Protein AF-A0A1Y3MY22-F1 (afdb_monomer_lite)

Foldseek 3Di:
DDWDWFQAPVGDTDTDDPPDPDPPPDPPQVRGAHPQRDRQLQVCLLVVPLSSNVVVLVVQVVVVVDDHPQCDATNVGDGNLNSNLVVVPLSSNVSVVVSCVVVVNDHDDPDDPPCPPSVVVSVVVNVVVVD

Sequence (131 aa):
MKTVQLVPYDGFEYTINSNNIFEMNSEYINEIRREDGKSPVLWACFEDVIETVQLFIQYAKKKKNISLKLNEKDNDGNYSILEACTRNNIEIVKLLIEYAEENNIILELNEKEKDLETYQKIFIEYALSIN

Structure (mmCIF, N/CA/C/O backbone):
data_AF-A0A1Y3MY22-F1
#
_entry.id   AF-A0A1Y3MY22-F1
#
loop_
_atom_site.group_PDB
_atom_site.id
_atom_site.type_symbol
_atom_site.label_atom_id
_atom_site.label_alt_id
_atom_site.label_comp_id
_atom_site.label_asym_id
_atom_site.label_entity_id
_atom_site.label_seq_id
_atom_site.pdbx_PDB_ins_code
_atom_site.Cartn_x
_atom_site.Cartn_y
_atom_site.Cartn_z
_atom_site.occupancy
_atom_site.B_iso_or_equiv
_atom_site.auth_seq_id
_atom_site.auth_comp_id
_atom_site.auth_asym_id
_atom_site.auth_atom_id
_atom_site.pdbx_PDB_model_num
ATOM 1 N N . MET A 1 1 ? 22.076 3.206 3.502 1.00 40.72 1 MET A N 1
ATOM 2 C CA . MET A 1 1 ? 20.603 3.233 3.380 1.00 40.72 1 MET A CA 1
ATOM 3 C C . MET A 1 1 ? 20.275 3.780 2.007 1.00 40.72 1 MET A C 1
ATOM 5 O O . MET A 1 1 ? 20.873 4.785 1.644 1.00 40.72 1 MET A O 1
ATOM 9 N N . LYS A 1 2 ? 19.428 3.102 1.222 1.00 35.47 2 LYS A N 1
ATOM 10 C CA . LYS A 1 2 ? 18.975 3.633 -0.070 1.00 35.47 2 LYS A CA 1
ATOM 11 C C . LYS A 1 2 ? 18.090 4.850 0.212 1.00 35.47 2 LYS A C 1
ATOM 13 O O . LYS A 1 2 ? 17.072 4.719 0.879 1.00 35.47 2 LYS A O 1
ATOM 18 N N . THR A 1 3 ? 18.536 6.022 -0.215 1.00 35.25 3 THR A N 1
ATOM 19 C CA . THR A 1 3 ? 17.757 7.262 -0.213 1.00 35.25 3 THR A CA 1
ATOM 20 C C . THR A 1 3 ? 16.917 7.313 -1.476 1.00 35.25 3 THR A C 1
ATOM 22 O O . THR A 1 3 ? 17.396 6.966 -2.555 1.00 35.25 3 THR A O 1
ATOM 25 N N . VAL A 1 4 ? 15.666 7.735 -1.339 1.00 44.41 4 VAL A N 1
ATOM 26 C CA . VAL A 1 4 ? 14.712 7.813 -2.445 1.00 44.41 4 VAL A CA 1
ATOM 27 C C . VAL A 1 4 ? 14.404 9.274 -2.671 1.00 44.41 4 VAL A C 1
ATOM 29 O O . VAL A 1 4 ? 13.900 9.934 -1.769 1.00 44.41 4 VAL A O 1
ATOM 32 N N . GLN A 1 5 ? 14.727 9.757 -3.866 1.00 44.38 5 GLN A N 1
ATOM 33 C CA . GLN A 1 5 ? 14.354 11.087 -4.324 1.00 44.38 5 GLN A CA 1
ATOM 34 C C . GLN A 1 5 ? 12.912 11.032 -4.839 1.00 44.38 5 GLN A C 1
ATOM 36 O O . GLN A 1 5 ? 12.592 10.223 -5.720 1.00 44.38 5 GLN A O 1
ATOM 41 N N . LEU A 1 6 ? 12.038 11.848 -4.253 1.00 46.34 6 LEU A N 1
ATOM 42 C CA . LEU A 1 6 ? 10.711 12.161 -4.779 1.00 46.34 6 LEU A CA 1
ATOM 43 C C . LEU A 1 6 ? 10.746 13.605 -5.286 1.00 46.34 6 LEU A C 1
ATOM 45 O O . LEU A 1 6 ? 11.238 14.486 -4.581 1.00 46.34 6 LEU A O 1
ATOM 49 N N . VAL A 1 7 ? 10.238 13.833 -6.496 1.00 44.47 7 VAL A N 1
ATOM 50 C CA . VAL A 1 7 ? 10.176 15.160 -7.119 1.00 44.47 7 VAL A CA 1
ATOM 51 C C . VAL A 1 7 ? 8.719 15.619 -7.074 1.00 44.47 7 VAL A C 1
ATOM 53 O O . VAL A 1 7 ? 7.902 15.077 -7.812 1.00 44.47 7 VAL A O 1
ATOM 56 N N . PRO A 1 8 ? 8.333 16.553 -6.199 1.00 49.62 8 PRO A N 1
ATOM 57 C CA . PRO A 1 8 ? 6.984 17.081 -6.186 1.00 49.62 8 PRO A CA 1
ATOM 58 C C . PRO A 1 8 ? 6.775 18.073 -7.327 1.00 49.62 8 PRO A C 1
ATOM 60 O O . PRO A 1 8 ? 7.716 18.594 -7.929 1.00 49.62 8 PRO A O 1
ATOM 63 N N . TYR A 1 9 ? 5.502 18.358 -7.579 1.00 37.47 9 TYR A N 1
ATOM 64 C CA . TYR A 1 9 ? 5.027 19.237 -8.645 1.00 37.47 9 TYR A CA 1
ATOM 65 C C . TYR A 1 9 ? 5.532 20.694 -8.522 1.00 37.47 9 TYR A C 1
ATOM 67 O O . TYR A 1 9 ? 5.446 21.460 -9.478 1.00 37.47 9 TYR A O 1
ATOM 75 N N . ASP A 1 10 ? 6.077 21.077 -7.364 1.00 40.88 10 ASP A N 1
ATOM 76 C CA . ASP A 1 10 ? 6.549 22.419 -7.005 1.00 40.88 10 ASP A CA 1
ATOM 77 C C . ASP A 1 10 ? 8.074 22.532 -6.768 1.00 40.88 10 ASP A C 1
ATOM 79 O O . ASP A 1 10 ? 8.566 23.635 -6.526 1.00 40.88 10 ASP A O 1
ATOM 83 N N . GLY A 1 11 ? 8.847 21.445 -6.915 1.00 38.16 11 GLY A N 1
ATOM 84 C CA . GLY A 1 11 ? 10.318 21.498 -6.961 1.00 38.16 11 GLY A CA 1
ATOM 85 C C . GLY A 1 11 ? 11.081 21.379 -5.630 1.00 38.16 11 GLY A C 1
ATOM 86 O O . GLY A 1 11 ? 12.256 21.742 -5.589 1.00 38.16 11 GLY A O 1
ATOM 87 N N . PHE A 1 12 ? 10.475 20.859 -4.557 1.00 39.44 12 PHE A N 1
ATOM 88 C CA . PHE A 1 12 ? 11.172 20.562 -3.290 1.00 39.44 12 PHE A CA 1
ATOM 89 C C . PHE A 1 12 ? 11.627 19.091 -3.184 1.00 39.44 12 PHE A C 1
ATOM 91 O O . PHE A 1 12 ? 10.817 18.185 -3.267 1.00 39.44 12 PHE A O 1
ATOM 98 N N . GLU A 1 13 ? 12.911 18.797 -2.970 1.00 42.03 13 GLU A N 1
ATOM 99 C CA . GLU A 1 13 ? 13.382 17.403 -2.844 1.00 42.03 13 GLU A CA 1
ATOM 100 C C . GLU A 1 13 ? 12.923 16.740 -1.530 1.00 42.03 13 GLU A C 1
ATOM 102 O O . GLU A 1 13 ? 13.396 17.106 -0.457 1.00 42.03 13 GLU A O 1
ATOM 107 N N . TYR A 1 14 ? 12.088 15.695 -1.604 1.00 48.84 14 TYR A N 1
ATOM 108 C CA . TYR A 1 14 ? 11.726 14.888 -0.430 1.00 48.84 14 TYR A CA 1
ATOM 109 C C . TYR A 1 14 ? 12.547 13.595 -0.372 1.00 48.84 14 TYR A C 1
ATOM 111 O O . TYR A 1 14 ? 12.639 12.863 -1.361 1.00 48.84 14 TYR A O 1
ATOM 119 N N . THR A 1 15 ? 13.103 13.277 0.804 1.00 42.06 15 THR A N 1
ATOM 120 C CA . THR A 1 15 ? 13.810 12.011 1.064 1.00 42.06 15 THR A CA 1
ATOM 121 C C . THR A 1 15 ? 13.115 11.215 2.166 1.00 42.06 15 THR A C 1
ATOM 123 O O . THR A 1 15 ? 12.979 11.694 3.290 1.00 42.06 15 THR A O 1
ATOM 126 N N . ILE A 1 16 ? 12.734 9.970 1.872 1.00 49.31 16 ILE A N 1
ATOM 127 C CA . ILE A 1 16 ? 12.230 9.012 2.868 1.00 49.31 16 ILE A CA 1
ATOM 128 C C . ILE A 1 16 ? 13.397 8.114 3.298 1.00 49.31 16 ILE A C 1
ATOM 130 O O . ILE A 1 16 ? 14.041 7.486 2.457 1.00 49.31 16 ILE A O 1
ATOM 134 N N . ASN A 1 17 ? 13.699 8.051 4.599 1.00 47.41 17 ASN A N 1
ATOM 135 C CA . ASN A 1 17 ? 14.607 7.046 5.156 1.00 47.41 17 ASN A CA 1
ATOM 136 C C . ASN A 1 17 ? 14.065 6.466 6.469 1.00 47.41 17 ASN A C 1
ATOM 138 O O . ASN A 1 17 ? 13.226 7.072 7.134 1.00 47.41 17 ASN A O 1
ATOM 142 N N . SER A 1 18 ? 14.579 5.290 6.839 1.00 39.59 18 SER A N 1
ATOM 143 C CA . SER A 1 18 ? 14.087 4.459 7.949 1.00 39.59 18 SER A CA 1
ATOM 144 C C . SER A 1 18 ? 14.131 5.123 9.326 1.00 39.59 18 SER A C 1
ATOM 146 O O . SER A 1 18 ? 13.544 4.598 10.264 1.00 39.59 18 SER A O 1
ATOM 148 N N . ASN A 1 19 ? 14.842 6.243 9.469 1.00 35.62 19 ASN A N 1
ATOM 149 C CA . ASN A 1 19 ? 15.022 6.903 10.753 1.00 35.62 19 ASN A CA 1
ATOM 150 C C . ASN A 1 19 ? 14.298 8.244 10.841 1.00 35.62 19 ASN A C 1
ATOM 152 O O . ASN A 1 19 ? 14.231 8.764 11.948 1.00 35.62 19 ASN A O 1
ATOM 156 N N . ASN A 1 20 ? 13.788 8.813 9.735 1.00 44.00 20 ASN A N 1
ATOM 157 C CA . ASN A 1 20 ? 13.139 10.122 9.747 1.00 44.00 20 ASN A CA 1
ATOM 158 C C . ASN A 1 20 ? 12.231 10.415 8.540 1.00 44.00 20 ASN A C 1
ATOM 160 O O . ASN A 1 20 ? 12.662 10.572 7.401 1.00 44.00 20 ASN A O 1
ATOM 164 N N . ILE A 1 21 ? 10.966 10.628 8.884 1.00 45.47 21 ILE A N 1
ATOM 165 C CA . ILE A 1 21 ? 9.820 11.101 8.102 1.00 45.47 21 ILE A CA 1
ATOM 166 C C . ILE A 1 21 ? 9.837 12.639 7.983 1.00 45.47 21 ILE A C 1
ATOM 168 O O . ILE A 1 21 ? 8.821 13.288 8.232 1.00 45.47 21 ILE A O 1
ATOM 172 N N . PHE A 1 22 ? 10.981 13.297 7.779 1.00 44.72 22 PHE A N 1
ATOM 173 C CA . PHE A 1 22 ? 11.045 14.705 8.212 1.00 44.72 22 PHE A CA 1
ATOM 174 C C . PHE A 1 22 ? 10.267 15.735 7.376 1.00 44.72 22 PHE A C 1
ATOM 176 O O . PHE A 1 22 ? 10.156 16.874 7.818 1.00 44.72 22 PHE A O 1
ATOM 183 N N . GLU A 1 23 ? 9.612 15.361 6.272 1.00 44.44 23 GLU A N 1
ATOM 184 C CA . GLU A 1 23 ? 8.852 16.323 5.456 1.00 44.44 23 GLU A CA 1
ATOM 185 C C . GLU A 1 23 ? 7.452 15.866 5.004 1.00 44.44 23 GLU A C 1
ATOM 187 O O . GLU A 1 23 ? 6.871 16.466 4.106 1.00 44.44 23 GLU A O 1
ATOM 192 N N . MET A 1 24 ? 6.795 14.917 5.687 1.00 49.97 24 MET A N 1
ATOM 193 C CA . MET A 1 24 ? 5.322 14.785 5.564 1.00 49.97 24 MET A CA 1
ATOM 194 C C . MET A 1 24 ? 4.586 15.867 6.373 1.00 49.97 24 MET A C 1
ATOM 196 O O . MET A 1 24 ? 3.641 15.610 7.125 1.00 49.97 24 MET A O 1
ATOM 200 N N . ASN A 1 25 ? 5.049 17.107 6.240 1.00 47.81 25 ASN A N 1
ATOM 201 C CA . ASN A 1 25 ? 4.444 18.284 6.845 1.00 47.81 25 ASN A CA 1
ATOM 202 C C . ASN A 1 25 ? 3.441 18.967 5.910 1.00 47.81 25 ASN A C 1
ATOM 204 O O . ASN A 1 25 ? 3.066 20.111 6.139 1.00 47.81 25 ASN A O 1
ATOM 208 N N . SER A 1 26 ? 2.992 18.280 4.864 1.00 51.62 26 SER A N 1
ATOM 209 C CA . SER A 1 26 ? 1.983 18.810 3.971 1.00 51.62 26 SER A CA 1
ATOM 210 C C . SER A 1 26 ? 0.717 17.974 4.070 1.00 51.62 26 SER A C 1
ATOM 212 O O . SER A 1 26 ? 0.742 16.748 4.178 1.00 51.62 26 SER A O 1
ATOM 214 N N . GLU A 1 27 ? -0.421 18.647 4.010 1.00 60.56 27 GLU A N 1
ATOM 215 C CA . GLU A 1 27 ? -1.757 18.061 3.887 1.00 60.56 27 GLU A CA 1
ATOM 216 C C . GLU A 1 27 ? -1.921 17.264 2.564 1.00 60.56 27 GLU A C 1
ATOM 218 O O . GLU A 1 27 ? -3.005 16.786 2.247 1.00 60.56 27 GLU A O 1
ATOM 223 N N . TYR A 1 28 ? -0.818 17.058 1.830 1.00 67.62 28 TYR A N 1
ATOM 224 C CA . TYR A 1 28 ? -0.711 16.611 0.450 1.00 67.62 28 TYR A CA 1
ATOM 225 C C . TYR A 1 28 ? 0.070 15.290 0.303 1.00 67.62 28 TYR A C 1
ATOM 227 O O . TYR A 1 28 ? 0.682 15.045 -0.735 1.00 67.62 28 TYR A O 1
ATOM 235 N N . ILE A 1 29 ? 0.053 14.393 1.304 1.00 76.69 29 ILE A N 1
ATOM 236 C CA . ILE A 1 29 ? 0.645 13.036 1.177 1.00 76.69 29 ILE A CA 1
ATOM 237 C C . ILE A 1 29 ? 0.143 12.311 -0.083 1.00 76.69 29 ILE A C 1
ATOM 239 O O . ILE A 1 29 ? 0.862 11.549 -0.716 1.00 76.69 29 ILE A O 1
ATOM 243 N N . ASN A 1 30 ? -1.098 12.587 -0.475 1.00 78.75 30 ASN A N 1
ATOM 244 C CA . ASN A 1 30 ? -1.696 12.043 -1.677 1.00 78.75 30 ASN A CA 1
ATOM 245 C C . ASN A 1 30 ? -1.418 12.873 -2.926 1.00 78.75 30 ASN A C 1
ATOM 247 O O . ASN A 1 30 ? -1.928 12.492 -3.959 1.00 78.75 30 ASN A O 1
ATOM 251 N N . GLU A 1 31 ? -0.669 13.969 -2.915 1.00 77.12 31 GLU A N 1
ATOM 252 C CA . GLU A 1 31 ? -0.416 14.782 -4.124 1.00 77.12 31 GLU A CA 1
ATOM 253 C C . GLU A 1 31 ? 1.028 14.668 -4.608 1.00 77.12 31 GLU A C 1
ATOM 255 O O . GLU A 1 31 ? 1.303 14.841 -5.791 1.00 77.12 31 GLU A O 1
ATOM 260 N N . ILE A 1 32 ? 1.951 14.292 -3.722 1.00 74.25 32 ILE A N 1
ATOM 261 C CA . ILE A 1 32 ? 3.341 14.036 -4.099 1.00 74.25 32 ILE A CA 1
ATOM 262 C C . ILE A 1 32 ? 3.383 12.777 -4.971 1.00 74.25 32 ILE A C 1
ATOM 264 O O . ILE A 1 32 ? 2.864 11.723 -4.598 1.00 74.25 32 ILE A O 1
ATOM 268 N N . ARG A 1 33 ? 3.982 12.880 -6.155 1.00 74.75 33 ARG A N 1
ATOM 269 C CA . ARG A 1 33 ? 4.123 11.778 -7.111 1.00 74.75 33 ARG A CA 1
ATOM 270 C C . ARG A 1 33 ? 5.565 11.652 -7.552 1.00 74.75 33 ARG A C 1
ATOM 272 O O . ARG A 1 33 ? 6.299 12.630 -7.583 1.00 74.75 33 ARG A O 1
ATOM 279 N N . ARG A 1 34 ? 5.967 10.435 -7.892 1.00 77.50 34 ARG A N 1
ATOM 280 C CA . ARG A 1 34 ? 7.199 10.189 -8.644 1.00 77.50 34 ARG A CA 1
ATOM 281 C C . ARG A 1 34 ? 7.000 10.549 -10.118 1.00 77.50 34 ARG A C 1
ATOM 283 O O . ARG A 1 34 ? 5.869 10.682 -10.577 1.00 77.50 34 ARG A O 1
ATOM 290 N N . GLU A 1 35 ? 8.095 10.638 -10.871 1.00 79.50 35 GLU A N 1
ATOM 291 C CA . GLU A 1 35 ? 8.053 10.851 -12.329 1.00 79.50 35 GLU A CA 1
ATOM 292 C C . GLU A 1 35 ? 7.234 9.775 -13.065 1.00 79.50 35 GLU A C 1
ATOM 294 O O . GLU A 1 35 ? 6.588 10.056 -14.071 1.00 79.50 35 GLU A O 1
ATOM 299 N N . ASP A 1 36 ? 7.211 8.550 -12.535 1.00 80.69 36 ASP A N 1
ATOM 300 C CA . ASP A 1 36 ? 6.423 7.431 -13.057 1.00 80.69 36 ASP A CA 1
ATOM 301 C C . ASP A 1 36 ? 4.949 7.451 -12.610 1.00 80.69 36 ASP A C 1
ATOM 303 O O . ASP A 1 36 ? 4.198 6.529 -12.916 1.00 80.69 36 ASP A O 1
ATOM 307 N N . GLY A 1 37 ? 4.513 8.494 -11.902 1.00 86.31 37 GLY A N 1
ATOM 308 C CA . GLY A 1 37 ? 3.138 8.649 -11.439 1.00 86.31 37 GLY A CA 1
ATOM 309 C C . GLY A 1 37 ? 2.807 7.858 -10.173 1.00 86.31 37 GLY A C 1
ATOM 310 O O . GLY A 1 37 ? 1.656 7.876 -9.741 1.00 86.31 37 GLY A O 1
ATOM 311 N N . LYS A 1 38 ? 3.773 7.188 -9.526 1.00 86.00 38 LYS A N 1
ATOM 312 C CA . LYS A 1 38 ? 3.493 6.474 -8.273 1.00 86.00 38 LYS A CA 1
ATOM 313 C C . LYS A 1 38 ? 3.196 7.447 -7.131 1.00 86.00 38 LYS A C 1
ATOM 315 O O . LYS A 1 38 ? 3.976 8.366 -6.865 1.00 86.00 38 LYS A O 1
ATOM 320 N N . SER A 1 39 ? 2.080 7.220 -6.434 1.00 88.00 39 SER A N 1
ATOM 321 C CA . SER A 1 39 ? 1.799 7.836 -5.129 1.00 88.00 39 SER A CA 1
ATOM 322 C C . SER A 1 39 ? 2.774 7.311 -4.067 1.00 88.00 39 SER A C 1
ATOM 324 O O . SER A 1 39 ? 3.409 6.274 -4.287 1.00 88.00 39 SER A O 1
ATOM 326 N N . PRO A 1 40 ? 2.916 7.967 -2.900 1.00 85.81 40 PRO A N 1
ATOM 327 C CA . PRO A 1 40 ? 3.882 7.519 -1.903 1.00 85.81 40 PRO A CA 1
ATOM 328 C C . PRO A 1 40 ? 3.561 6.116 -1.385 1.00 85.81 40 PRO A C 1
ATOM 330 O O . PRO A 1 40 ? 4.456 5.278 -1.304 1.00 85.81 40 PRO A O 1
ATOM 333 N N . VAL A 1 41 ? 2.281 5.827 -1.116 1.00 90.69 41 VAL A N 1
ATOM 334 C CA . VAL A 1 41 ? 1.842 4.495 -0.670 1.00 90.69 41 VAL A CA 1
ATOM 335 C C . VAL A 1 41 ? 2.048 3.431 -1.749 1.00 90.69 41 VAL A C 1
ATOM 337 O O . VAL A 1 41 ? 2.553 2.356 -1.434 1.00 90.69 41 VAL A O 1
ATOM 340 N N . LEU A 1 42 ? 1.765 3.745 -3.019 1.00 91.81 42 LEU A N 1
ATOM 341 C CA . LEU A 1 42 ? 2.027 2.838 -4.137 1.00 91.81 42 LEU A CA 1
ATOM 342 C C . LEU A 1 42 ? 3.521 2.538 -4.263 1.00 91.81 42 LEU A C 1
ATOM 344 O O . LEU A 1 42 ? 3.916 1.383 -4.381 1.00 91.81 42 LEU A O 1
ATOM 348 N N . TRP A 1 43 ? 4.363 3.565 -4.181 1.00 87.88 43 TRP A N 1
ATOM 349 C CA . TRP A 1 43 ? 5.807 3.390 -4.234 1.00 87.88 43 TRP A CA 1
ATOM 350 C C . TRP A 1 43 ? 6.331 2.521 -3.078 1.00 87.88 43 TRP A C 1
ATOM 352 O O . TRP A 1 43 ? 7.136 1.626 -3.317 1.00 87.88 43 TRP A O 1
ATOM 362 N N . ALA A 1 44 ? 5.838 2.705 -1.850 1.00 88.44 44 ALA A N 1
ATOM 363 C CA . ALA A 1 44 ? 6.236 1.857 -0.723 1.00 88.44 44 ALA A CA 1
ATOM 364 C C . ALA A 1 44 ? 5.819 0.387 -0.897 1.00 88.44 44 ALA A C 1
ATOM 366 O O . ALA A 1 44 ? 6.572 -0.504 -0.507 1.00 88.44 44 ALA A O 1
ATOM 367 N N . CYS A 1 45 ? 4.661 0.131 -1.515 1.00 91.94 45 CYS A N 1
ATOM 368 C CA . CYS A 1 45 ? 4.244 -1.226 -1.876 1.00 91.94 45 CYS A CA 1
ATOM 369 C C . CYS A 1 45 ? 5.133 -1.803 -2.986 1.00 91.94 45 CYS A C 1
ATOM 371 O O . CYS A 1 45 ? 5.569 -2.946 -2.896 1.00 91.94 45 CYS A O 1
ATOM 373 N N . PHE A 1 46 ? 5.461 -0.997 -4.000 1.00 88.56 46 PHE A N 1
ATOM 374 C CA . PHE A 1 46 ? 6.352 -1.391 -5.090 1.00 88.56 46 PHE A CA 1
ATOM 375 C C . PHE A 1 46 ? 7.765 -1.739 -4.600 1.00 88.56 46 PHE A C 1
ATOM 377 O O . PHE A 1 46 ? 8.354 -2.697 -5.095 1.00 88.56 46 PHE A O 1
ATOM 384 N N . GLU A 1 47 ? 8.317 -0.993 -3.644 1.00 85.81 47 GLU A N 1
ATOM 385 C CA . GLU A 1 47 ? 9.636 -1.274 -3.052 1.00 85.81 47 GLU A CA 1
ATOM 386 C C . GLU A 1 47 ? 9.606 -2.338 -1.953 1.00 85.81 47 GLU A C 1
ATOM 388 O O . GLU A 1 47 ? 10.663 -2.695 -1.433 1.00 85.81 47 GLU A O 1
ATOM 393 N N . ASP A 1 48 ? 8.420 -2.841 -1.604 1.00 87.00 48 ASP A N 1
ATOM 394 C CA . ASP A 1 48 ? 8.230 -3.886 -0.603 1.00 87.00 48 ASP A CA 1
ATOM 395 C C . ASP A 1 48 ? 8.720 -3.495 0.812 1.00 87.00 48 ASP A C 1
ATOM 397 O O . ASP A 1 48 ? 9.304 -4.292 1.545 1.00 87.00 48 ASP A O 1
ATOM 401 N N . VAL A 1 49 ? 8.511 -2.229 1.206 1.00 85.56 49 VAL A N 1
ATOM 402 C CA . VAL A 1 49 ? 8.996 -1.683 2.490 1.00 85.56 49 VAL A CA 1
ATOM 403 C C . VAL A 1 49 ? 7.850 -1.557 3.497 1.00 85.56 49 VAL A C 1
ATOM 405 O O . VAL A 1 49 ? 7.210 -0.504 3.603 1.00 85.56 49 VAL A O 1
ATOM 408 N N . ILE A 1 50 ? 7.616 -2.624 4.269 1.00 87.81 50 ILE A N 1
ATOM 409 C CA . ILE A 1 50 ? 6.532 -2.732 5.267 1.00 87.81 50 ILE A CA 1
ATOM 410 C C . ILE A 1 50 ? 6.519 -1.538 6.227 1.00 87.81 50 ILE A C 1
ATOM 412 O O . ILE A 1 50 ? 5.469 -0.930 6.446 1.00 87.81 50 ILE A O 1
ATOM 416 N N . GLU A 1 51 ? 7.678 -1.152 6.764 1.00 85.88 51 GLU A N 1
ATOM 417 C CA . GLU A 1 51 ? 7.781 -0.074 7.749 1.00 85.88 51 GLU A CA 1
ATOM 418 C C . GLU A 1 51 ? 7.299 1.262 7.172 1.00 85.88 51 GLU A C 1
ATOM 420 O O . GLU A 1 51 ? 6.683 2.058 7.877 1.00 85.88 51 GLU A O 1
ATOM 425 N N . THR A 1 52 ? 7.520 1.497 5.874 1.00 82.94 52 THR A N 1
ATOM 426 C CA . THR A 1 52 ? 7.073 2.721 5.190 1.00 82.94 52 THR A CA 1
ATOM 427 C C . THR A 1 52 ? 5.564 2.693 4.934 1.00 82.94 52 THR A C 1
ATOM 429 O O . THR A 1 52 ? 4.892 3.712 5.096 1.00 82.94 52 THR A O 1
ATOM 432 N N . VAL A 1 53 ? 4.996 1.530 4.604 1.00 90.81 53 VAL A N 1
ATOM 433 C CA . VAL A 1 53 ? 3.538 1.371 4.467 1.00 90.81 53 VAL A CA 1
ATOM 434 C C . VAL A 1 53 ? 2.839 1.621 5.807 1.00 90.81 53 VAL A C 1
ATOM 436 O O . VAL A 1 53 ? 1.912 2.432 5.883 1.00 90.81 53 VAL A O 1
ATOM 439 N N . GLN A 1 54 ? 3.318 0.988 6.884 1.00 89.88 54 GLN A N 1
ATOM 440 C CA . GLN A 1 54 ? 2.798 1.193 8.240 1.00 89.88 54 GLN A CA 1
ATOM 441 C C . GLN A 1 54 ? 2.864 2.663 8.647 1.00 89.88 54 GLN A C 1
ATOM 443 O O . GLN A 1 54 ? 1.925 3.195 9.240 1.00 89.88 54 GLN A O 1
ATOM 448 N N . LEU A 1 55 ? 3.954 3.336 8.293 1.00 85.56 55 LEU A N 1
ATOM 449 C CA . LEU A 1 55 ? 4.144 4.743 8.576 1.00 85.56 55 LEU A CA 1
ATOM 450 C C . LEU A 1 55 ? 3.084 5.634 7.921 1.00 85.56 55 LEU A C 1
ATOM 452 O O . LEU A 1 55 ? 2.497 6.489 8.591 1.00 85.56 55 LEU A O 1
ATOM 456 N N . PHE A 1 56 ? 2.811 5.431 6.630 1.00 87.31 56 PHE A N 1
ATOM 457 C CA . PHE A 1 56 ? 1.774 6.182 5.923 1.00 87.31 56 PHE A CA 1
ATOM 458 C C . PHE A 1 56 ? 0.389 5.931 6.516 1.00 87.31 56 PHE A C 1
ATOM 460 O O . PHE A 1 56 ? -0.374 6.880 6.709 1.00 87.31 56 PHE A O 1
ATOM 467 N N . ILE A 1 57 ? 0.089 4.682 6.880 1.00 91.19 57 ILE A N 1
ATOM 468 C CA . ILE A 1 57 ? -1.155 4.312 7.561 1.00 91.19 57 ILE A CA 1
ATOM 469 C C . ILE A 1 57 ? -1.276 5.034 8.907 1.00 91.19 57 ILE A C 1
ATOM 471 O O . ILE A 1 57 ? -2.288 5.685 9.169 1.00 91.19 57 ILE A O 1
ATOM 475 N N . GLN A 1 58 ? -0.249 4.969 9.758 1.00 88.69 58 GLN A N 1
ATOM 476 C CA . GLN A 1 58 ? -0.250 5.630 11.066 1.00 88.69 58 GLN A CA 1
ATOM 477 C C . GLN A 1 58 ? -0.418 7.144 10.933 1.00 88.69 58 GLN A C 1
ATOM 479 O O . GLN A 1 58 ? -1.164 7.761 11.698 1.00 88.69 58 GLN A O 1
ATOM 484 N N . TYR A 1 59 ? 0.244 7.747 9.945 1.00 84.56 59 TYR A N 1
ATOM 485 C CA . TYR A 1 59 ? 0.108 9.167 9.665 1.00 84.56 59 TYR A CA 1
ATOM 486 C C . TYR A 1 59 ? -1.322 9.534 9.253 1.00 84.56 59 TYR A C 1
ATOM 488 O O . TYR A 1 59 ? -1.902 10.454 9.835 1.00 84.56 59 TYR A O 1
ATOM 496 N N . ALA A 1 60 ? -1.913 8.797 8.308 1.00 87.62 60 ALA A N 1
ATOM 497 C CA . ALA A 1 60 ? -3.283 9.022 7.859 1.00 87.62 60 ALA A CA 1
ATOM 498 C C . ALA A 1 60 ? -4.293 8.830 9.003 1.00 87.62 60 ALA A C 1
ATOM 500 O O . ALA A 1 60 ? -5.124 9.700 9.240 1.00 87.62 60 ALA A O 1
ATOM 501 N N . LYS A 1 61 ? -4.148 7.773 9.815 1.00 88.19 61 LYS A N 1
ATOM 502 C CA . LYS A 1 61 ? -4.978 7.544 11.015 1.00 88.19 61 LYS A CA 1
ATOM 503 C C . LYS A 1 61 ? -4.872 8.695 12.026 1.00 88.19 61 LYS A C 1
ATOM 505 O O . LYS A 1 61 ? -5.867 9.105 12.622 1.00 88.19 61 LYS A O 1
ATOM 510 N N . LYS A 1 62 ? -3.669 9.248 12.225 1.00 85.62 62 LYS A N 1
ATOM 511 C CA . LYS A 1 62 ? -3.437 10.389 13.129 1.00 85.62 62 LYS A CA 1
ATOM 512 C C . LYS A 1 62 ? -4.052 11.687 12.596 1.00 85.62 62 LYS A C 1
ATOM 514 O O . LYS A 1 62 ? -4.492 12.531 13.380 1.00 85.62 62 LYS A O 1
ATOM 519 N N . LYS A 1 63 ? -4.066 11.877 11.276 1.00 81.94 63 LYS A N 1
ATOM 520 C CA . LYS A 1 63 ? -4.581 13.069 10.594 1.00 81.94 63 LYS A CA 1
ATOM 521 C C . LYS A 1 63 ? -5.984 12.787 10.054 1.00 81.94 63 LYS A C 1
ATOM 523 O O . LYS A 1 63 ? -6.138 12.383 8.913 1.00 81.94 63 LYS A O 1
ATOM 528 N N . LYS A 1 64 ? -7.016 13.086 10.851 1.00 70.75 64 LYS A N 1
ATOM 529 C CA . LYS A 1 64 ? -8.439 12.770 10.577 1.00 70.75 64 LYS A CA 1
ATOM 530 C C . LYS A 1 64 ? -8.992 13.123 9.179 1.00 70.75 64 LYS A C 1
ATOM 532 O O . LYS A 1 64 ? -10.032 12.592 8.818 1.00 70.75 64 LYS A O 1
ATOM 537 N N . ASN A 1 65 ? -8.337 13.999 8.415 1.00 80.06 65 ASN A N 1
ATOM 538 C CA . ASN A 1 65 ? -8.775 14.430 7.082 1.00 80.06 65 ASN A CA 1
ATOM 539 C C . ASN A 1 65 ? -7.965 13.801 5.935 1.00 80.06 65 ASN A C 1
ATOM 541 O O . ASN A 1 65 ? -8.075 14.244 4.795 1.00 80.06 65 ASN A O 1
ATOM 545 N N . ILE A 1 66 ? -7.128 12.802 6.220 1.00 84.75 66 ILE A N 1
ATOM 546 C CA . ILE A 1 66 ? -6.291 12.138 5.224 1.00 84.75 66 ILE A CA 1
ATOM 547 C C . ILE A 1 66 ? -6.792 10.714 5.015 1.00 84.75 66 ILE A C 1
ATOM 549 O O . ILE A 1 66 ? -6.731 9.878 5.911 1.00 84.75 66 ILE A O 1
ATOM 553 N N . SER A 1 67 ? -7.227 10.438 3.790 1.00 90.62 67 SER A N 1
ATOM 554 C CA . SER A 1 67 ? -7.515 9.091 3.298 1.00 90.62 67 SER A CA 1
ATOM 555 C C . SER A 1 67 ? -6.455 8.726 2.272 1.00 90.62 67 SER A C 1
ATOM 557 O O . SER A 1 67 ? -6.366 9.408 1.250 1.00 90.62 67 SER A O 1
ATOM 559 N N . LEU A 1 68 ? -5.660 7.680 2.509 1.00 91.81 68 LEU A N 1
ATOM 560 C CA . LEU A 1 68 ? -4.680 7.216 1.519 1.00 91.81 68 LEU A CA 1
ATOM 561 C C . LEU A 1 68 ? -5.382 6.822 0.215 1.00 91.81 68 LEU A C 1
ATOM 563 O O . LEU A 1 68 ? -6.422 6.161 0.225 1.00 91.81 68 LEU A O 1
ATOM 567 N N . LYS A 1 69 ? -4.809 7.223 -0.919 1.00 92.00 69 LYS A N 1
ATOM 568 C CA . LYS A 1 69 ? -5.348 6.917 -2.248 1.00 92.00 69 LYS A CA 1
ATOM 569 C C . LYS A 1 69 ? -4.862 5.554 -2.744 1.00 92.00 69 LYS A C 1
ATOM 571 O O . LYS A 1 69 ? -3.965 5.460 -3.575 1.00 92.00 69 LYS A O 1
ATOM 576 N N . LEU A 1 70 ? -5.452 4.488 -2.205 1.00 93.69 70 LEU A N 1
ATOM 577 C CA . LEU A 1 70 ? -4.989 3.115 -2.450 1.00 93.69 70 LEU A CA 1
ATOM 578 C C . LEU A 1 70 ? -5.218 2.614 -3.887 1.00 93.69 70 LEU A C 1
ATOM 580 O O . LEU A 1 70 ? -4.396 1.844 -4.387 1.00 93.69 70 LEU A O 1
ATOM 584 N N . ASN A 1 71 ? -6.281 3.087 -4.547 1.00 92.50 71 ASN A N 1
ATOM 585 C CA . ASN A 1 71 ? -6.649 2.704 -5.920 1.00 92.50 71 ASN A CA 1
ATOM 586 C C . ASN A 1 71 ? -6.078 3.635 -6.994 1.00 92.50 71 ASN A C 1
ATOM 588 O O . ASN A 1 71 ? -6.333 3.433 -8.180 1.00 92.50 71 ASN A O 1
ATOM 592 N N . GLU A 1 72 ? -5.363 4.693 -6.608 1.00 91.62 72 GLU A N 1
ATOM 593 C CA . GLU A 1 72 ? -4.751 5.553 -7.612 1.00 91.62 72 GLU A CA 1
ATOM 594 C C . GLU A 1 72 ? -3.665 4.805 -8.366 1.00 91.62 72 GLU A C 1
ATOM 596 O O . GLU A 1 72 ? -2.868 4.060 -7.787 1.00 91.62 72 GLU A O 1
ATOM 601 N N . LYS A 1 73 ? -3.675 5.028 -9.678 1.00 90.88 73 LYS A N 1
ATOM 602 C CA . LYS A 1 73 ? -2.838 4.320 -10.627 1.00 90.88 73 LYS A CA 1
ATOM 603 C C . LYS A 1 73 ? -1.640 5.173 -11.011 1.00 90.88 73 LYS A C 1
ATOM 605 O O . LYS A 1 73 ? -1.776 6.385 -11.176 1.00 90.88 73 LYS A O 1
ATOM 610 N N . ASP A 1 74 ? -0.490 4.531 -11.156 1.00 90.62 74 ASP A N 1
ATOM 611 C CA . ASP A 1 74 ? 0.675 5.144 -11.787 1.00 90.62 74 ASP A CA 1
ATOM 612 C C . ASP A 1 74 ? 0.528 5.206 -13.318 1.00 90.62 74 ASP A C 1
ATOM 614 O O . ASP A 1 74 ? -0.498 4.805 -13.879 1.00 90.62 74 ASP A O 1
ATOM 618 N N . ASN A 1 75 ? 1.557 5.706 -14.007 1.00 92.25 75 ASN A N 1
ATOM 619 C CA . ASN A 1 75 ? 1.542 5.859 -15.465 1.00 92.25 75 ASN A CA 1
ATOM 620 C C . ASN A 1 75 ? 1.412 4.519 -16.210 1.00 92.25 75 ASN A C 1
ATOM 622 O O . ASN A 1 75 ? 0.960 4.498 -17.355 1.00 92.25 75 ASN A O 1
ATOM 626 N N . ASP A 1 76 ? 1.777 3.408 -15.567 1.00 89.38 76 ASP A N 1
ATOM 627 C CA . ASP A 1 76 ? 1.648 2.065 -16.123 1.00 89.38 76 ASP A CA 1
ATOM 628 C C . ASP A 1 76 ? 0.285 1.437 -15.805 1.00 89.38 76 ASP A C 1
ATOM 630 O O . ASP A 1 76 ? -0.032 0.361 -16.318 1.00 89.38 76 ASP A O 1
ATOM 634 N N . GLY A 1 77 ? -0.541 2.067 -14.966 1.00 89.44 77 GLY A N 1
ATOM 635 C CA . GLY A 1 77 ? -1.824 1.540 -14.507 1.00 89.44 77 GLY A CA 1
ATOM 636 C C . GLY A 1 77 ? -1.726 0.628 -13.277 1.00 89.44 77 GLY A C 1
ATOM 637 O O . GLY A 1 77 ? -2.657 -0.136 -13.024 1.00 89.44 77 GLY A O 1
ATOM 638 N N . ASN A 1 78 ? -0.595 0.609 -12.565 1.00 88.69 78 ASN A N 1
ATOM 639 C CA . ASN A 1 78 ? -0.415 -0.159 -11.328 1.00 88.69 78 ASN A CA 1
ATOM 640 C C . ASN A 1 78 ? -0.923 0.618 -10.113 1.00 88.69 78 ASN A C 1
ATOM 642 O O . ASN A 1 78 ? -0.907 1.842 -10.114 1.00 88.69 78 ASN A O 1
ATOM 646 N N . TYR A 1 79 ? -1.344 -0.090 -9.067 1.00 91.50 79 TYR A N 1
ATOM 647 C CA . TYR A 1 79 ? -1.910 0.482 -7.840 1.00 91.50 79 TYR A CA 1
ATOM 648 C C . TYR A 1 79 ? -1.515 -0.360 -6.616 1.00 91.50 79 TYR A C 1
ATOM 650 O O . TYR A 1 79 ? -0.973 -1.457 -6.755 1.00 91.50 79 TYR A O 1
ATOM 658 N N . SER A 1 80 ? -1.732 0.175 -5.408 1.00 93.44 80 SER A N 1
ATOM 659 C CA . SER A 1 80 ? -0.980 -0.240 -4.205 1.00 93.44 80 SER A CA 1
ATOM 660 C C . SER A 1 80 ? -1.118 -1.726 -3.883 1.00 93.44 80 SER A C 1
ATOM 662 O O . SER A 1 80 ? -0.119 -2.409 -3.666 1.00 93.44 80 SER A O 1
ATOM 664 N N . ILE A 1 81 ? -2.352 -2.242 -3.890 1.00 90.81 81 ILE A N 1
ATOM 665 C CA . ILE A 1 81 ? -2.594 -3.650 -3.566 1.00 90.81 81 ILE A CA 1
ATOM 666 C C . ILE A 1 81 ? -2.148 -4.591 -4.689 1.00 90.81 81 ILE A C 1
ATOM 668 O O . ILE A 1 81 ? -1.665 -5.674 -4.385 1.00 90.81 81 ILE A O 1
ATOM 672 N N . LEU A 1 82 ? -2.220 -4.180 -5.963 1.00 87.75 82 LEU A N 1
ATOM 673 C CA . LEU A 1 82 ? -1.649 -4.970 -7.058 1.00 87.75 82 LEU A CA 1
ATOM 674 C C . LEU A 1 82 ? -0.137 -5.132 -6.871 1.00 87.75 82 LEU A C 1
ATOM 676 O O . LEU A 1 82 ? 0.347 -6.251 -6.966 1.00 87.75 82 LEU A O 1
ATOM 680 N N . GLU A 1 83 ? 0.595 -4.063 -6.550 1.00 89.38 83 GLU A N 1
ATOM 681 C CA . GLU A 1 83 ? 2.046 -4.159 -6.323 1.00 89.38 83 GLU A CA 1
ATOM 682 C C . GLU A 1 83 ? 2.397 -4.993 -5.085 1.00 89.38 83 GLU A C 1
ATOM 684 O O . GLU A 1 83 ? 3.284 -5.841 -5.128 1.00 89.38 83 GLU A O 1
ATOM 689 N N . ALA A 1 84 ? 1.664 -4.829 -3.981 1.00 90.00 84 ALA A N 1
ATOM 690 C CA . ALA A 1 84 ? 1.851 -5.686 -2.810 1.00 90.00 84 ALA A CA 1
ATOM 691 C C . ALA A 1 84 ? 1.631 -7.172 -3.158 1.00 90.00 84 ALA A C 1
ATOM 693 O O . ALA A 1 84 ? 2.363 -8.053 -2.694 1.00 90.00 84 ALA A O 1
ATOM 694 N N . CYS A 1 85 ? 0.655 -7.442 -4.030 1.00 86.31 85 CYS A N 1
ATOM 695 C CA . CYS A 1 85 ? 0.382 -8.777 -4.527 1.00 86.31 85 CYS A CA 1
ATOM 696 C C . CYS A 1 85 ? 1.487 -9.304 -5.461 1.00 86.31 85 CYS A C 1
ATOM 698 O O . CYS A 1 85 ? 1.964 -10.422 -5.288 1.00 86.31 85 CYS A O 1
ATOM 700 N N . THR A 1 86 ? 1.960 -8.527 -6.434 1.00 84.88 86 THR A N 1
ATOM 701 C CA . THR A 1 86 ? 3.038 -8.973 -7.341 1.00 84.88 86 THR A CA 1
ATOM 702 C C . THR A 1 86 ? 4.338 -9.278 -6.594 1.00 84.88 86 THR A C 1
ATOM 704 O O . THR A 1 86 ? 5.109 -10.138 -7.021 1.00 84.88 86 THR A O 1
ATOM 707 N N . ARG A 1 87 ? 4.562 -8.635 -5.442 1.00 86.06 87 ARG A N 1
ATOM 708 C CA . ARG A 1 87 ? 5.683 -8.909 -4.530 1.00 86.06 87 ARG A CA 1
ATOM 709 C C . ARG A 1 87 ? 5.491 -10.137 -3.633 1.00 86.06 87 ARG A C 1
ATOM 711 O O . ARG A 1 87 ? 6.447 -10.556 -2.990 1.00 86.06 87 ARG A O 1
ATOM 718 N N . ASN A 1 88 ? 4.298 -10.739 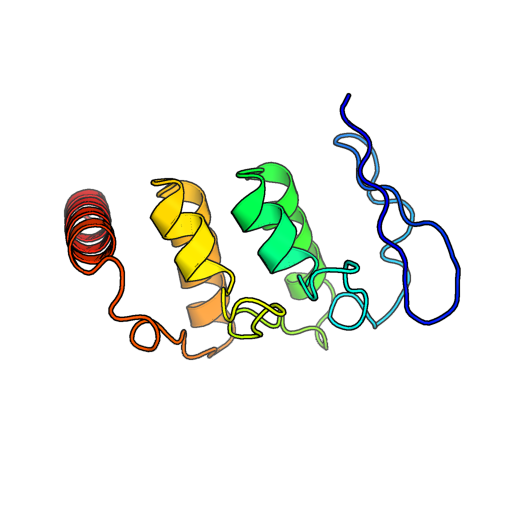-3.597 1.00 85.19 88 ASN A N 1
ATOM 719 C CA . ASN A 1 88 ? 3.937 -11.825 -2.675 1.00 85.19 88 ASN A CA 1
ATOM 720 C C . ASN A 1 88 ? 4.136 -11.436 -1.192 1.00 85.19 88 ASN A C 1
ATOM 722 O O . ASN A 1 88 ? 4.436 -12.294 -0.357 1.00 85.19 88 ASN A O 1
ATOM 726 N N . ASN A 1 89 ? 3.974 -10.149 -0.853 1.00 87.81 89 ASN A N 1
ATOM 727 C CA . ASN A 1 89 ? 4.081 -9.676 0.526 1.00 87.81 89 ASN A CA 1
ATOM 728 C C . ASN A 1 89 ? 2.701 -9.623 1.190 1.00 87.81 89 ASN A C 1
ATOM 730 O O . ASN A 1 89 ? 1.987 -8.618 1.155 1.00 87.81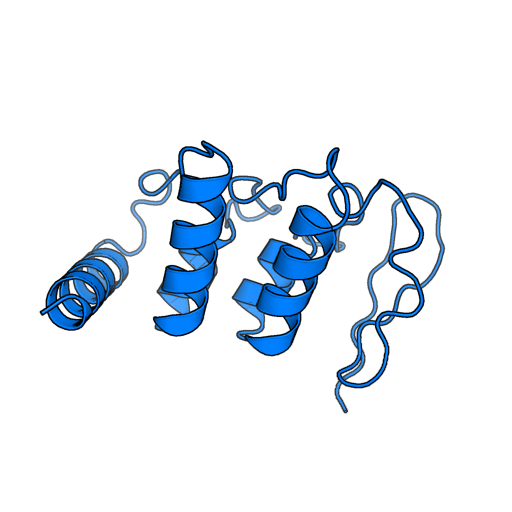 89 ASN A O 1
ATOM 734 N N . ILE A 1 90 ? 2.347 -10.735 1.835 1.00 87.75 90 ILE A N 1
ATOM 735 C CA . ILE A 1 90 ? 1.072 -10.911 2.541 1.00 87.75 90 ILE A CA 1
ATOM 736 C C . ILE A 1 90 ? 0.890 -9.867 3.652 1.00 87.75 90 ILE A C 1
ATOM 738 O O . ILE A 1 90 ? -0.235 -9.446 3.915 1.00 87.75 90 ILE A O 1
ATOM 742 N N . GLU A 1 91 ? 1.966 -9.443 4.315 1.00 92.88 91 GLU A N 1
ATOM 743 C CA . GLU A 1 91 ? 1.877 -8.486 5.420 1.00 92.88 91 GLU A CA 1
ATOM 744 C C . GLU A 1 91 ? 1.448 -7.102 4.925 1.00 92.88 91 GLU A C 1
ATOM 746 O O . GLU A 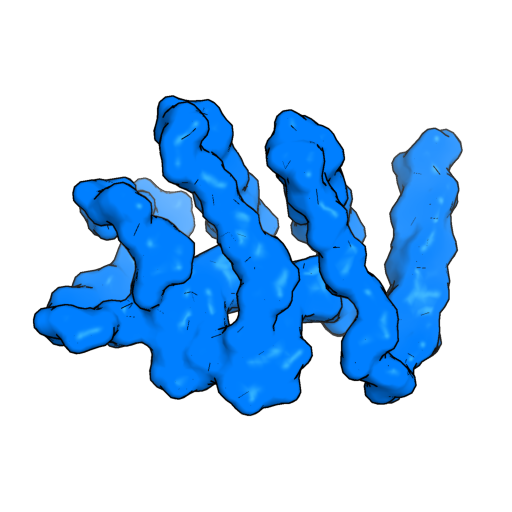1 91 ? 0.526 -6.511 5.488 1.00 92.88 91 GLU A O 1
ATOM 751 N N . ILE A 1 92 ? 2.021 -6.621 3.817 1.00 93.56 92 ILE A N 1
ATOM 752 C CA . ILE A 1 92 ? 1.572 -5.372 3.183 1.00 93.56 92 ILE A CA 1
ATOM 753 C C . ILE A 1 92 ? 0.123 -5.505 2.704 1.00 93.56 92 ILE A C 1
ATOM 755 O O . ILE A 1 92 ? -0.676 -4.601 2.944 1.00 93.56 92 ILE A O 1
ATOM 759 N N . VAL A 1 93 ? -0.249 -6.630 2.083 1.00 92.19 93 VAL A N 1
ATOM 760 C CA . VAL A 1 93 ? -1.636 -6.870 1.641 1.00 92.19 93 VAL A CA 1
ATOM 761 C C . VAL A 1 93 ? -2.615 -6.766 2.815 1.00 92.19 93 VAL A C 1
ATOM 763 O O . VAL A 1 93 ? -3.624 -6.069 2.702 1.00 92.19 93 VAL A O 1
ATOM 766 N N . LYS A 1 94 ? -2.299 -7.384 3.961 1.00 92.50 94 LYS A N 1
ATOM 767 C CA . LYS A 1 94 ? -3.113 -7.294 5.183 1.00 92.50 94 LYS A CA 1
ATOM 768 C C . LYS A 1 94 ? -3.251 -5.857 5.672 1.00 92.50 94 LYS A C 1
ATOM 770 O O . LYS A 1 94 ? -4.371 -5.400 5.873 1.00 92.50 94 LYS A O 1
ATOM 775 N N . LEU A 1 95 ? -2.141 -5.125 5.774 1.00 96.00 95 LEU A N 1
ATOM 776 C CA . LEU A 1 95 ? -2.148 -3.724 6.204 1.00 96.00 95 LEU A CA 1
ATOM 777 C C . LEU A 1 95 ? -3.035 -2.840 5.313 1.00 96.00 95 LEU A C 1
ATOM 779 O O . LEU A 1 95 ? -3.756 -1.979 5.819 1.00 96.00 95 LEU A O 1
ATOM 783 N N . LEU A 1 96 ? -2.991 -3.044 3.992 1.00 95.31 96 LEU A N 1
ATOM 784 C CA . LEU A 1 96 ? -3.809 -2.288 3.044 1.00 95.31 96 LEU A CA 1
ATOM 785 C C . LEU A 1 96 ? -5.299 -2.636 3.151 1.00 95.31 96 LEU A C 1
ATOM 787 O O . LEU A 1 96 ? -6.121 -1.721 3.105 1.00 95.31 96 LEU A O 1
ATOM 791 N N . ILE A 1 97 ? -5.646 -3.920 3.306 1.00 93.38 97 ILE A N 1
ATOM 792 C CA . ILE A 1 97 ? -7.035 -4.375 3.490 1.00 93.38 97 ILE A CA 1
ATOM 793 C C . ILE A 1 97 ? -7.602 -3.827 4.798 1.00 93.38 97 ILE A C 1
ATOM 795 O O . ILE A 1 97 ? -8.641 -3.177 4.774 1.00 93.38 97 ILE A O 1
ATOM 799 N N . GLU A 1 98 ? -6.896 -4.009 5.914 1.00 95.19 98 GLU A N 1
ATOM 800 C CA . GLU A 1 98 ? -7.330 -3.523 7.229 1.00 95.19 98 GLU A CA 1
ATOM 801 C C . GLU A 1 98 ? -7.546 -2.006 7.214 1.00 95.19 98 GLU A C 1
ATOM 803 O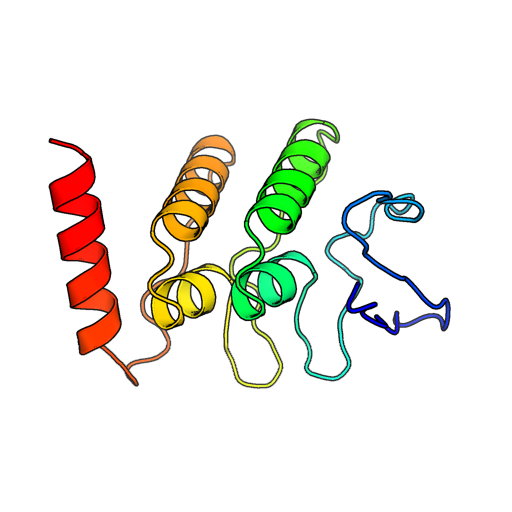 O . GLU A 1 98 ? -8.580 -1.504 7.656 1.00 95.19 98 GLU A O 1
ATOM 808 N N . TYR A 1 99 ? -6.601 -1.252 6.641 1.00 95.56 99 TYR A N 1
ATOM 809 C CA . TYR A 1 99 ? -6.762 0.192 6.506 1.00 95.56 99 TYR A CA 1
ATOM 810 C C . TYR A 1 99 ? -7.964 0.559 5.627 1.00 95.56 99 TYR A C 1
ATOM 812 O O . TYR A 1 99 ? -8.693 1.499 5.953 1.00 95.56 99 TYR A O 1
ATOM 820 N N . ALA A 1 100 ? -8.178 -0.153 4.519 1.00 95.00 100 ALA A N 1
ATOM 821 C CA . ALA A 1 100 ? -9.300 0.096 3.627 1.00 95.00 100 ALA A CA 1
ATOM 822 C C . ALA A 1 100 ? -10.646 -0.176 4.312 1.00 95.00 100 ALA A C 1
ATOM 824 O O . ALA A 1 100 ? -11.539 0.667 4.235 1.00 95.00 100 ALA A O 1
ATOM 825 N N . GLU A 1 101 ? -10.770 -1.287 5.039 1.00 94.19 101 GLU A N 1
ATOM 826 C CA . GLU A 1 101 ? -11.964 -1.643 5.812 1.00 94.19 101 GLU A CA 1
ATOM 827 C C . GLU A 1 101 ? -12.277 -0.594 6.883 1.00 94.19 101 GLU A C 1
ATOM 829 O O . GLU A 1 101 ? -13.393 -0.075 6.937 1.00 94.19 101 GLU A O 1
ATOM 834 N N . GLU A 1 102 ? -11.281 -0.203 7.683 1.00 94.69 102 GLU A N 1
ATOM 835 C CA . GLU A 1 102 ? -11.444 0.821 8.721 1.00 94.69 102 GLU A CA 1
ATOM 836 C C . GLU A 1 102 ? -11.891 2.183 8.161 1.00 94.69 102 GLU A C 1
ATOM 838 O O . GLU A 1 102 ? -12.574 2.946 8.848 1.00 94.69 102 GLU A O 1
ATOM 843 N N . ASN A 1 103 ? -11.504 2.503 6.921 1.00 93.88 103 ASN A N 1
ATOM 844 C CA . ASN A 1 103 ? -11.773 3.793 6.280 1.00 93.88 103 ASN A CA 1
ATOM 845 C C . ASN A 1 103 ? -12.861 3.721 5.195 1.00 93.88 103 ASN A C 1
ATOM 847 O O . ASN A 1 103 ? -13.088 4.711 4.500 1.00 93.88 103 ASN A O 1
ATOM 851 N N . ASN A 1 104 ? -13.571 2.593 5.073 1.00 94.31 104 ASN A N 1
ATOM 852 C CA . ASN A 1 104 ? -14.611 2.352 4.065 1.00 94.31 104 ASN A CA 1
ATOM 853 C C . ASN A 1 104 ? -14.139 2.601 2.616 1.00 94.31 104 ASN A C 1
ATOM 855 O O . ASN A 1 104 ? -14.881 3.126 1.782 1.00 94.31 104 ASN A O 1
ATOM 859 N N . ILE A 1 105 ? -12.892 2.240 2.312 1.00 93.44 105 ILE A N 1
ATOM 860 C CA . ILE A 1 105 ? -12.313 2.302 0.969 1.00 93.44 105 ILE A CA 1
ATOM 861 C C . ILE A 1 105 ? -12.590 0.968 0.273 1.00 93.44 105 ILE A C 1
ATOM 863 O O . ILE A 1 105 ? -12.205 -0.091 0.759 1.00 93.44 105 ILE A O 1
ATOM 867 N N . ILE A 1 106 ? -13.231 1.008 -0.893 1.00 91.06 106 ILE A N 1
ATOM 868 C CA . ILE A 1 106 ? -13.410 -0.180 -1.736 1.00 91.06 106 ILE A CA 1
ATOM 869 C C . ILE A 1 106 ? -12.136 -0.358 -2.558 1.00 91.06 106 ILE A C 1
ATOM 871 O O . ILE A 1 106 ? -11.827 0.505 -3.374 1.00 91.06 106 ILE A O 1
ATOM 875 N N . LEU A 1 107 ? -11.403 -1.451 -2.357 1.00 88.69 107 LEU A N 1
ATOM 876 C CA . LEU A 1 107 ? -10.194 -1.745 -3.127 1.00 88.69 107 LEU A CA 1
ATOM 877 C C . LEU A 1 107 ? -10.549 -2.283 -4.517 1.00 88.69 107 LEU A C 1
ATOM 879 O O . LEU A 1 107 ? -11.316 -3.237 -4.654 1.00 88.69 107 LEU A O 1
ATOM 883 N N . GLU A 1 108 ? -9.975 -1.679 -5.553 1.00 83.19 108 GLU A N 1
ATOM 884 C CA . GLU A 1 108 ? -10.053 -2.201 -6.919 1.00 83.19 108 GLU A CA 1
ATOM 885 C C . GLU A 1 108 ? -9.092 -3.386 -7.052 1.00 83.19 108 GLU A C 1
ATOM 887 O O . GLU A 1 108 ? -7.921 -3.248 -6.733 1.00 83.19 108 GLU A O 1
ATOM 892 N N . LEU A 1 109 ? -9.567 -4.557 -7.492 1.00 72.81 109 LEU A N 1
ATOM 893 C CA . LEU A 1 109 ? -8.735 -5.769 -7.628 1.00 72.81 109 LEU A CA 1
ATOM 894 C C . LEU A 1 109 ? -8.731 -6.367 -9.042 1.00 72.81 109 LEU A C 1
ATOM 896 O O . LEU A 1 109 ? -7.959 -7.277 -9.321 1.00 72.81 109 LEU A O 1
ATOM 900 N N . ASN A 1 110 ? -9.577 -5.859 -9.943 1.00 63.16 110 ASN A N 1
ATOM 901 C CA . ASN A 1 110 ? -9.981 -6.589 -11.151 1.00 63.16 110 ASN A CA 1
ATOM 902 C C . ASN A 1 110 ? -9.571 -5.928 -12.478 1.00 63.16 110 ASN A C 1
ATOM 904 O O . ASN A 1 110 ? -10.022 -6.368 -13.529 1.00 63.16 110 ASN A O 1
ATOM 908 N N . GLU A 1 111 ? -8.763 -4.864 -12.473 1.00 58.97 111 GLU A N 1
ATOM 909 C CA . GLU A 1 111 ? -8.553 -4.078 -13.702 1.00 58.97 111 GLU A CA 1
ATOM 910 C C . GLU A 1 111 ? -7.386 -4.519 -14.595 1.00 58.97 111 GLU A C 1
ATOM 912 O O . GLU A 1 111 ? -7.377 -4.197 -15.782 1.00 58.97 111 GLU A O 1
ATOM 917 N N . LYS A 1 112 ? -6.416 -5.283 -14.082 1.00 57.53 112 LYS A N 1
ATOM 918 C CA . LYS A 1 112 ? -5.343 -5.846 -14.911 1.00 57.53 112 LYS A CA 1
ATOM 919 C C . LYS A 1 112 ? -5.446 -7.363 -14.933 1.00 57.53 112 LYS A C 1
ATOM 921 O O . LYS A 1 112 ? -4.930 -8.041 -14.056 1.00 57.53 112 LYS A O 1
ATOM 926 N N . GLU A 1 113 ? -6.033 -7.888 -16.006 1.00 53.16 113 GLU A N 1
ATOM 927 C CA . GLU A 1 113 ? -6.086 -9.322 -16.339 1.00 53.16 113 GLU A CA 1
ATOM 928 C C . GLU A 1 113 ? -4.704 -9.992 -16.498 1.00 53.16 113 GLU A C 1
ATOM 930 O O . GLU A 1 113 ? -4.636 -11.187 -16.775 1.00 53.16 113 GLU A O 1
ATOM 935 N N . LYS A 1 114 ? -3.588 -9.259 -16.362 1.00 54.09 114 LYS A N 1
ATOM 936 C CA . LYS A 1 114 ? -2.279 -9.758 -16.795 1.00 54.09 114 LYS A CA 1
ATOM 937 C C . LYS A 1 114 ? -1.701 -10.893 -15.948 1.00 54.09 114 LYS A C 1
ATOM 939 O O . LYS A 1 114 ? -0.998 -11.697 -16.537 1.00 54.09 114 LYS A O 1
ATOM 944 N N . ASP A 1 115 ? -2.043 -11.021 -14.662 1.00 56.88 115 ASP A N 1
ATOM 945 C CA . ASP A 1 115 ? -1.511 -12.094 -13.800 1.00 56.88 115 ASP A CA 1
ATOM 946 C C . ASP A 1 115 ? -2.573 -12.654 -12.834 1.00 56.88 115 ASP A C 1
ATOM 948 O O . ASP A 1 115 ? -2.472 -12.548 -11.610 1.00 56.88 115 ASP A O 1
ATOM 952 N N . LEU A 1 116 ? -3.619 -13.278 -13.388 1.00 55.88 116 LEU A N 1
ATOM 953 C CA . LEU A 1 116 ? -4.667 -13.975 -12.620 1.00 55.88 116 LEU A CA 1
ATOM 954 C C . LEU A 1 116 ? -4.087 -15.035 -11.655 1.00 55.88 116 LEU A C 1
ATOM 956 O O . LEU A 1 116 ? -4.646 -15.281 -10.587 1.00 55.88 116 LEU A O 1
ATOM 960 N N . GLU A 1 117 ? -2.951 -15.637 -12.016 1.00 60.50 117 GLU A N 1
ATOM 961 C CA . GLU A 1 117 ? -2.250 -16.664 -11.235 1.00 60.50 117 GLU A CA 1
ATOM 962 C C . GLU A 1 117 ? -1.694 -16.113 -9.908 1.00 60.50 117 GLU A C 1
ATOM 964 O O . GLU A 1 117 ? -1.850 -16.734 -8.854 1.00 60.50 117 GLU A O 1
ATOM 969 N N . THR A 1 118 ? -1.133 -14.902 -9.928 1.00 59.28 118 THR A N 1
ATOM 970 C CA . THR A 1 118 ? -0.595 -14.229 -8.736 1.00 59.28 118 THR A CA 1
ATOM 971 C C . THR A 1 118 ? -1.711 -13.819 -7.773 1.00 59.28 118 THR A C 1
ATOM 973 O O . THR A 1 118 ? -1.610 -14.056 -6.567 1.00 59.28 118 THR A O 1
ATOM 976 N N . TYR A 1 119 ? -2.819 -13.280 -8.299 1.00 63.28 119 TYR A N 1
ATOM 977 C CA . TYR A 1 119 ? -4.003 -12.954 -7.496 1.00 63.28 119 TYR A CA 1
ATOM 978 C C . TYR A 1 119 ? -4.594 -14.186 -6.817 1.00 63.28 119 TYR A C 1
ATOM 980 O O . TYR A 1 119 ? -4.869 -14.154 -5.619 1.00 63.28 119 TYR A O 1
ATOM 988 N N . GLN A 1 120 ? -4.774 -15.277 -7.566 1.00 63.38 120 GLN A N 1
ATOM 989 C CA . GLN A 1 120 ? -5.311 -16.523 -7.021 1.00 63.38 120 GLN A CA 1
ATOM 990 C C . GLN A 1 120 ? -4.443 -17.046 -5.880 1.00 63.38 120 GLN A C 1
ATOM 992 O O . GLN A 1 120 ? -4.972 -17.423 -4.836 1.00 63.38 120 GLN A O 1
ATOM 997 N N . LYS A 1 121 ? -3.118 -17.008 -6.040 1.00 64.50 121 LYS A N 1
ATOM 998 C CA . LYS A 1 121 ? -2.189 -17.472 -5.012 1.00 64.50 121 LYS A CA 1
ATOM 999 C C . LYS A 1 121 ? -2.298 -16.661 -3.718 1.00 64.50 121 LYS A C 1
ATOM 1001 O O . LYS A 1 121 ? -2.378 -17.253 -2.647 1.00 64.50 121 LYS A O 1
ATOM 1006 N N . ILE A 1 122 ? -2.389 -15.336 -3.802 1.00 62.38 122 ILE A N 1
ATOM 1007 C CA . ILE A 1 122 ? -2.493 -14.482 -2.609 1.00 62.38 122 ILE A CA 1
ATOM 1008 C C . ILE A 1 122 ? -3.865 -14.541 -1.962 1.00 62.38 122 ILE A C 1
ATOM 1010 O O . ILE A 1 122 ? -3.941 -14.564 -0.739 1.00 62.38 122 ILE A O 1
ATOM 1014 N N . PHE A 1 123 ? -4.948 -14.619 -2.736 1.00 66.12 123 PHE A N 1
ATOM 1015 C CA . PHE A 1 123 ? -6.271 -14.870 -2.165 1.00 66.12 123 PHE A CA 1
ATOM 1016 C C . PHE A 1 123 ? -6.305 -16.199 -1.401 1.00 66.12 123 PHE A C 1
ATOM 1018 O O . PHE A 1 123 ? -6.882 -16.259 -0.316 1.00 66.12 123 PHE A O 1
ATOM 1025 N N . ILE A 1 124 ? -5.651 -17.241 -1.927 1.00 64.00 124 ILE A N 1
ATOM 1026 C CA . ILE A 1 124 ? -5.502 -18.531 -1.244 1.00 64.00 124 ILE A CA 1
ATOM 1027 C C . ILE A 1 124 ? -4.653 -18.378 0.026 1.00 64.00 124 ILE A C 1
ATOM 1029 O O . ILE A 1 124 ? -5.082 -18.810 1.091 1.00 64.00 124 ILE A O 1
ATOM 1033 N N . GLU A 1 125 ? -3.482 -17.744 -0.044 1.00 63.69 125 GLU A N 1
ATOM 1034 C CA . GLU A 1 125 ? -2.599 -17.553 1.116 1.00 63.69 125 GLU A CA 1
ATOM 1035 C C . GLU A 1 125 ? -3.244 -16.682 2.206 1.00 63.69 125 GLU A C 1
ATOM 1037 O O . GLU A 1 125 ? -3.186 -17.028 3.388 1.00 63.69 125 GLU A O 1
ATOM 1042 N N . TYR A 1 126 ? -3.925 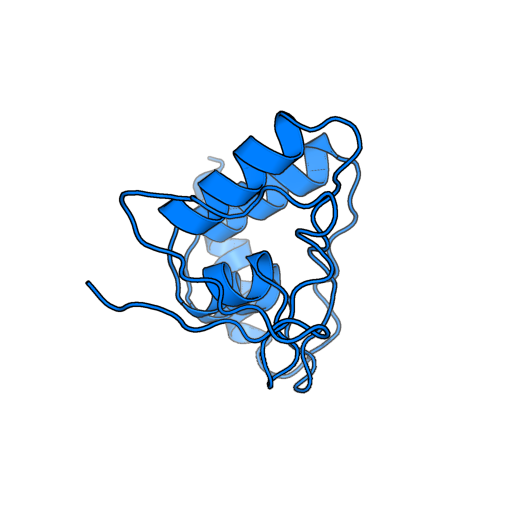-15.597 1.824 1.00 67.06 126 TYR A N 1
ATOM 1043 C CA . TYR A 1 126 ? -4.704 -14.766 2.737 1.00 67.06 126 TYR A CA 1
ATOM 1044 C C . TYR A 1 126 ? -5.794 -15.595 3.414 1.00 67.06 126 TYR A C 1
ATOM 1046 O O . TYR A 1 126 ? -5.794 -15.651 4.641 1.00 67.06 126 TYR A O 1
ATOM 1054 N N . ALA A 1 127 ? -6.637 -16.304 2.649 1.00 61.75 127 ALA A N 1
ATOM 1055 C CA . ALA A 1 127 ? -7.707 -17.157 3.176 1.00 61.75 127 ALA A CA 1
ATOM 1056 C C . ALA A 1 127 ? -7.198 -18.265 4.115 1.00 61.75 127 ALA A C 1
ATOM 1058 O O . ALA A 1 127 ? -7.875 -18.616 5.080 1.00 61.75 127 ALA A O 1
ATOM 1059 N N . LEU A 1 128 ? -5.999 -18.800 3.869 1.00 63.91 128 LEU A N 1
ATOM 1060 C CA . LEU A 1 128 ? -5.354 -19.774 4.753 1.00 63.91 128 LEU A CA 1
ATOM 1061 C C . LEU A 1 128 ? -4.784 -19.136 6.027 1.00 63.91 128 LEU A C 1
ATOM 1063 O O . LEU A 1 128 ? -4.709 -19.807 7.049 1.00 63.91 128 LEU A O 1
ATOM 1067 N N . SER A 1 129 ? -4.403 -17.857 5.989 1.00 61.84 129 SER A N 1
ATOM 1068 C CA . SER A 1 129 ? -3.807 -17.146 7.129 1.00 61.84 129 SER A CA 1
ATOM 1069 C C . SER A 1 129 ? -4.815 -16.618 8.162 1.00 61.84 129 SER A C 1
ATOM 1071 O O . SER A 1 129 ? -4.393 -16.071 9.181 1.00 61.84 129 SER A O 1
ATOM 1073 N N . ILE A 1 130 ? -6.119 -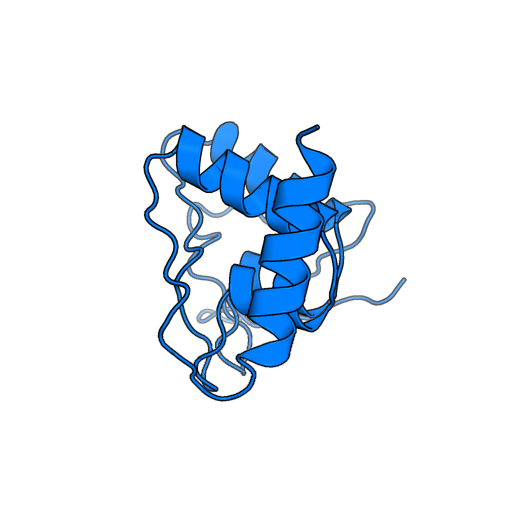16.739 7.884 1.00 63.41 130 ILE A N 1
ATOM 1074 C CA . ILE A 1 130 ? -7.228 -16.329 8.769 1.00 63.41 130 ILE A CA 1
ATOM 1075 C C . ILE A 1 130 ? -7.814 -17.514 9.569 1.00 63.41 130 ILE A C 1
ATOM 1077 O O . ILE A 1 130 ? -8.792 -17.323 10.290 1.00 63.41 130 ILE A O 1
ATOM 1081 N N . ASN A 1 131 ? -7.228 -18.715 9.445 1.00 44.59 131 ASN A N 1
ATOM 1082 C CA . ASN A 1 131 ? -7.616 -19.944 10.156 1.00 44.59 131 ASN A CA 1
ATOM 1083 C C . ASN A 1 131 ? -6.597 -20.349 11.224 1.00 44.59 131 ASN A C 1
ATOM 1085 O O . ASN A 1 131 ? -5.381 -20.283 10.937 1.00 44.59 131 ASN A O 1
#

pLDDT: mean 74.09, std 19.11, range [35.25, 96.0]

Secondary structure (DSSP, 8-state):
---EEE--TT---EEEBTTB-TT--STTTTT---TT---HHHHHHHTT-HHHHHHHHHHHHHSTT----TT---TTS--HHHHHHHTT-HHHHHHHHHHHHHTT------S-GGGHHHHHHHHHHHHHTT-

Radius of gyration: 14.7 Å; chains: 1; bounding box: 35×42×30 Å